Protein AF-A0A2N6UGG8-F1 (afdb_monomer)

Sequence (122 aa):
MELIVCLPYYLDTEGFDEELEAIISEASDEVAIMNYYRGKEIDHIAKEVSMSKQYDKSIQTVYELQQVGIANLTAQNTFHYEGLVAMIENFEALTNHYGNQEIHLGIHEFNSLLELTALEEG

pLDDT: mean 94.41, std 5.19, range [59.53, 98.25]

Secondary structure (DSSP, 8-state):
---EEEEPTTGGGTT-HHHHHHHHHTS-SEEEEE---TT-HHHHTHHHHHHHHHTT--EEEEEE-SPTTGGG--GGG--TTTHHHHHHHHHHHHHHHTTTS-EEEEEE-HHHHHHHHHHH--

Foldseek 3Di:
DFFEAEDELCCVVVPCLVVLLCCLQPVHLEYEYLQQQAPCSQVSCVSVQVSNVVRVHAYEYEAEQDDPPVVNRDPRRHCVVVAPVSVVVVVVVNCVVSVVHHYHYHYPDDVSNVVRVVVVVD

Organism: NCBI:txid1377

Structure (mmCIF, N/CA/C/O backbone):
data_AF-A0A2N6UGG8-F1
#
_entry.id   AF-A0A2N6UGG8-F1
#
loop_
_atom_site.group_PDB
_atom_site.id
_atom_site.type_symbol
_atom_site.label_atom_id
_atom_site.label_alt_id
_atom_site.label_comp_id
_atom_site.label_asym_id
_atom_site.label_entity_id
_atom_site.label_seq_id
_atom_site.pdbx_PDB_ins_code
_atom_site.Cartn_x
_atom_site.Cartn_y
_atom_site.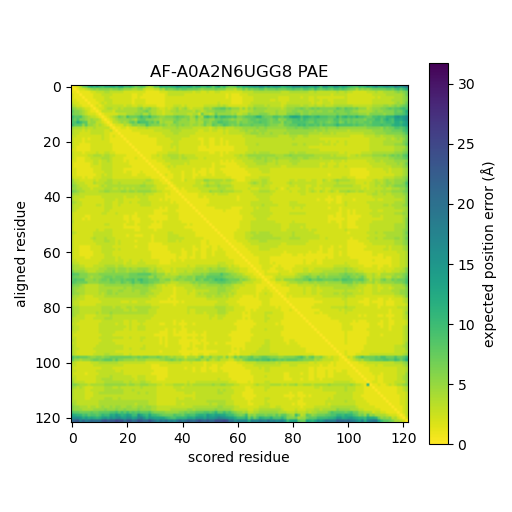Cartn_z
_atom_site.occupancy
_atom_site.B_iso_or_equiv
_atom_site.auth_seq_id
_atom_site.auth_comp_id
_atom_site.auth_asym_id
_atom_site.auth_atom_id
_atom_site.pdbx_PDB_model_num
ATOM 1 N N . MET A 1 1 ? -22.945 -5.421 2.086 1.00 81.31 1 MET A N 1
ATOM 2 C CA . MET A 1 1 ? -22.086 -5.009 0.962 1.00 81.31 1 MET A CA 1
ATOM 3 C C . MET A 1 1 ? -20.823 -4.529 1.616 1.00 81.31 1 MET A C 1
ATOM 5 O O . MET A 1 1 ? -20.959 -3.761 2.554 1.00 81.31 1 MET A O 1
ATOM 9 N N . GLU A 1 2 ? -19.686 -5.050 1.189 1.00 92.56 2 GLU A N 1
ATOM 10 C CA . GLU A 1 2 ? -18.375 -4.654 1.697 1.00 92.56 2 GLU A CA 1
ATOM 11 C C . GLU A 1 2 ? -17.886 -3.431 0.912 1.00 92.56 2 GLU A C 1
ATOM 13 O O . GLU A 1 2 ? -18.078 -3.373 -0.309 1.00 92.56 2 GLU A O 1
ATOM 18 N N . LEU A 1 3 ? -17.333 -2.440 1.607 1.00 96.38 3 LEU A N 1
ATOM 19 C CA . LEU A 1 3 ? -16.840 -1.191 1.042 1.00 96.38 3 LEU A CA 1
ATOM 20 C C . LEU A 1 3 ? -15.355 -1.009 1.362 1.00 96.38 3 LEU A C 1
ATOM 22 O O . LEU A 1 3 ? -14.983 -0.775 2.510 1.00 96.38 3 LEU A O 1
ATOM 26 N N . ILE A 1 4 ? -14.534 -1.034 0.313 1.00 97.38 4 ILE A N 1
ATOM 27 C CA . ILE A 1 4 ? -13.099 -0.758 0.393 1.00 97.38 4 ILE A CA 1
ATOM 28 C C . ILE A 1 4 ? -12.845 0.654 -0.126 1.00 97.38 4 ILE A C 1
ATOM 30 O O . ILE A 1 4 ? -13.160 0.959 -1.281 1.00 97.38 4 ILE A O 1
ATOM 34 N N . VAL A 1 5 ? -12.282 1.522 0.714 1.00 97.12 5 VAL A N 1
ATOM 35 C CA . VAL A 1 5 ? -11.952 2.899 0.320 1.00 97.12 5 VAL A CA 1
ATOM 36 C C . VAL A 1 5 ? -10.488 2.977 -0.094 1.00 97.12 5 VAL A C 1
ATOM 38 O O . VAL A 1 5 ? -9.596 2.649 0.683 1.00 97.12 5 VAL A O 1
ATOM 41 N N . CYS A 1 6 ? -10.237 3.421 -1.326 1.00 96.62 6 CYS A N 1
ATOM 42 C CA . CYS A 1 6 ? -8.882 3.631 -1.829 1.00 96.62 6 CYS A CA 1
ATOM 43 C C . CYS A 1 6 ? -8.348 4.993 -1.369 1.00 96.62 6 CYS A C 1
ATOM 45 O O . CYS A 1 6 ? -8.950 6.029 -1.665 1.00 96.62 6 CYS A O 1
ATOM 47 N N . LEU A 1 7 ? -7.229 4.980 -0.650 1.00 95.12 7 LEU A N 1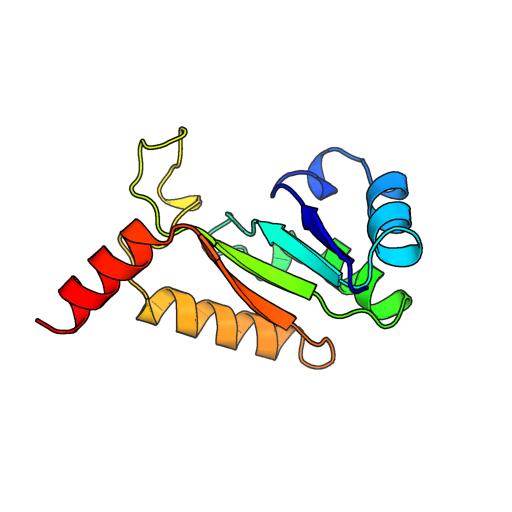
ATOM 48 C CA . LEU A 1 7 ? -6.568 6.152 -0.100 1.00 95.12 7 LEU A CA 1
ATOM 49 C C . LEU A 1 7 ? -5.351 6.510 -0.957 1.00 95.12 7 LEU A C 1
ATOM 51 O O . LEU A 1 7 ? -4.498 5.649 -1.208 1.00 95.12 7 LEU A O 1
ATOM 55 N N . PRO A 1 8 ? -5.237 7.772 -1.405 1.00 92.00 8 PRO A N 1
ATOM 56 C CA . PRO A 1 8 ? -4.046 8.215 -2.098 1.00 92.00 8 PRO A CA 1
ATOM 57 C C . PRO A 1 8 ? -2.868 8.257 -1.126 1.00 92.00 8 PRO A C 1
ATOM 59 O O . PRO A 1 8 ? -3.025 8.596 0.045 1.00 92.00 8 PRO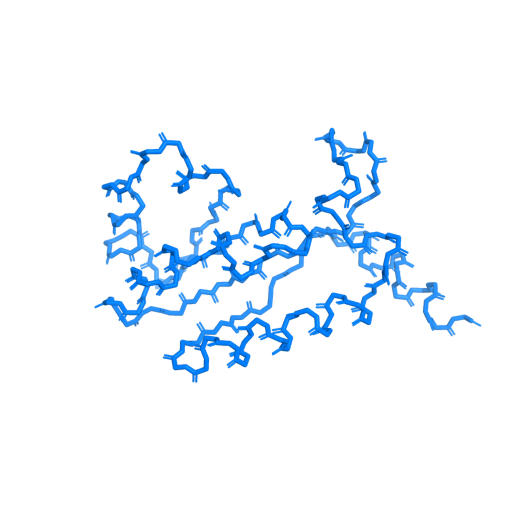 A O 1
ATOM 62 N N . TYR A 1 9 ? -1.677 7.993 -1.656 1.00 85.19 9 TYR A N 1
ATOM 63 C CA . TYR A 1 9 ? -0.444 7.835 -0.887 1.00 85.19 9 TYR A CA 1
ATOM 64 C C . TYR A 1 9 ? -0.055 9.012 0.002 1.00 85.19 9 TYR A C 1
ATOM 66 O O . TYR A 1 9 ? 0.854 8.866 0.788 1.00 85.19 9 TYR A O 1
ATOM 74 N N . TYR A 1 10 ? -0.629 10.199 -0.177 1.00 84.44 10 TYR A N 1
ATOM 75 C CA . TYR A 1 10 ? -0.227 11.414 0.537 1.00 84.44 10 TYR A CA 1
ATOM 76 C C . TYR A 1 10 ? -1.219 11.814 1.637 1.00 84.44 10 TYR A C 1
ATOM 78 O O . TYR A 1 10 ? -0.988 12.812 2.321 1.00 84.44 10 TYR A O 1
ATOM 86 N N . LEU A 1 11 ? -2.348 11.108 1.778 1.00 84.38 11 LEU A N 1
ATOM 87 C CA . LEU A 1 11 ? -3.474 11.561 2.601 1.00 84.38 11 LEU A CA 1
ATOM 88 C C . LEU A 1 11 ? -3.082 11.787 4.071 1.00 84.38 11 LEU A C 1
ATOM 90 O O . LEU A 1 11 ? -3.455 12.799 4.661 1.00 84.38 11 LEU A O 1
ATOM 94 N N . ASP A 1 12 ? -2.286 10.885 4.634 1.00 78.12 12 ASP A N 1
ATOM 95 C CA . ASP A 1 12 ? -1.801 10.916 6.016 1.00 78.12 12 ASP A CA 1
ATOM 96 C C . ASP A 1 12 ? -0.704 11.967 6.276 1.00 78.12 12 ASP A C 1
ATOM 98 O O . ASP A 1 12 ? -0.453 12.337 7.432 1.00 78.12 12 ASP A O 1
ATOM 102 N N . THR A 1 13 ? -0.073 12.471 5.208 1.00 80.50 13 THR A N 1
ATOM 103 C CA . THR A 1 13 ? 0.984 13.496 5.259 1.00 80.50 13 THR A CA 1
ATOM 104 C C . THR A 1 13 ? 0.464 14.932 5.162 1.00 80.50 13 THR A C 1
ATOM 106 O O . THR A 1 13 ? 1.165 15.864 5.558 1.00 80.50 13 THR A O 1
ATOM 109 N N . GLU A 1 14 ? -0.772 15.126 4.695 1.00 84.81 14 GLU A N 1
ATOM 110 C CA . GLU A 1 14 ? -1.376 16.448 4.453 1.00 84.81 14 GLU A CA 1
ATOM 111 C C . GLU A 1 14 ? -2.209 16.972 5.644 1.00 84.81 14 GLU A C 1
ATOM 113 O O . GLU A 1 14 ? -2.831 18.031 5.565 1.00 84.81 14 GLU A O 1
ATOM 118 N N . GLY A 1 15 ? -2.196 16.264 6.779 1.00 84.88 15 GLY A N 1
ATOM 119 C CA . GLY A 1 15 ? -2.868 16.690 8.012 1.00 84.88 15 GLY A CA 1
ATOM 120 C C . GLY A 1 15 ? -4.364 16.371 8.076 1.00 84.88 15 GLY A C 1
ATOM 121 O O . GLY A 1 15 ? -5.070 16.990 8.869 1.00 84.88 15 GLY A O 1
ATOM 122 N N . PHE A 1 16 ? -4.836 15.408 7.281 1.00 89.94 16 PHE A N 1
ATOM 123 C CA . PHE A 1 16 ? -6.225 14.929 7.264 1.00 89.94 16 PHE A CA 1
ATOM 124 C C . PHE A 1 16 ? -6.481 13.809 8.284 1.00 89.94 16 PHE A C 1
ATOM 126 O O . PHE A 1 16 ? -7.106 12.796 7.973 1.00 89.94 16 PHE A O 1
ATOM 133 N N . ASP A 1 17 ? -5.937 13.942 9.495 1.00 91.50 17 ASP A N 1
ATOM 134 C CA . ASP A 1 17 ? -5.950 12.862 10.490 1.00 91.50 17 ASP A CA 1
ATOM 135 C C . ASP A 1 17 ? -7.378 12.523 10.950 1.00 91.50 17 ASP A C 1
ATOM 137 O O . ASP A 1 17 ? -7.709 11.347 11.098 1.00 91.50 17 ASP A O 1
ATOM 141 N N . GLU A 1 18 ? -8.234 13.535 11.126 1.00 93.38 18 GLU A N 1
ATOM 142 C CA . GLU A 1 18 ? -9.638 13.349 11.519 1.00 93.38 18 GLU A CA 1
ATOM 143 C C . GLU A 1 18 ? -10.449 12.690 10.393 1.00 93.38 18 GLU A C 1
ATOM 145 O O . GLU A 1 18 ? -11.250 11.788 10.638 1.00 93.38 18 GLU A O 1
ATOM 150 N N . GLU A 1 19 ? -10.229 13.102 9.143 1.00 94.31 19 GLU A N 1
ATOM 151 C CA . GLU A 1 19 ? -10.894 12.511 7.986 1.00 94.31 19 GLU A CA 1
ATOM 152 C C . GLU A 1 19 ? -10.431 11.076 7.740 1.00 94.31 19 GLU A C 1
ATOM 154 O O . GLU A 1 19 ? -11.256 10.217 7.430 1.00 94.31 19 GLU A O 1
ATOM 159 N N . LEU A 1 20 ? -9.137 10.799 7.904 1.00 95.12 20 LEU A N 1
ATOM 160 C CA . LEU A 1 20 ? -8.588 9.452 7.800 1.00 95.12 20 LEU A CA 1
ATOM 161 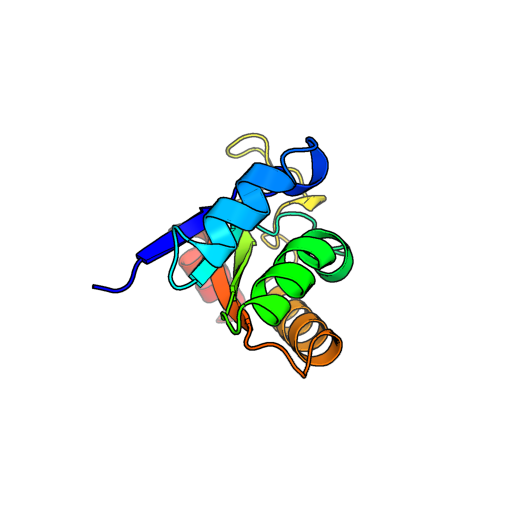C C . LEU A 1 20 ? -9.203 8.534 8.861 1.00 95.12 20 LEU A C 1
ATOM 163 O O . LEU A 1 20 ? -9.660 7.438 8.533 1.00 95.12 20 LEU A O 1
ATOM 167 N N . GLU A 1 21 ? -9.281 8.996 10.111 1.00 95.81 21 GLU A N 1
ATOM 168 C CA . GLU A 1 21 ? -9.917 8.245 11.192 1.00 95.81 21 GLU A CA 1
ATOM 169 C C . GLU A 1 21 ? -11.408 8.018 10.917 1.00 95.81 21 GLU A C 1
ATOM 171 O O . GLU A 1 21 ? -11.891 6.902 11.104 1.00 95.81 21 GLU A O 1
ATOM 176 N N . ALA A 1 22 ? -12.142 9.013 10.409 1.00 96.50 22 ALA A N 1
ATOM 177 C CA . ALA A 1 22 ? -13.552 8.859 10.041 1.00 96.50 22 ALA A CA 1
ATOM 178 C C . ALA A 1 22 ? -13.749 7.870 8.878 1.00 96.50 22 ALA A C 1
ATOM 180 O O . ALA A 1 22 ? -14.661 7.038 8.911 1.00 96.50 22 ALA A O 1
ATOM 181 N N . ILE A 1 23 ? -12.877 7.907 7.863 1.00 96.56 23 ILE A N 1
ATOM 182 C CA . ILE A 1 23 ? -12.908 6.952 6.750 1.00 96.56 23 ILE A CA 1
ATOM 183 C C . ILE A 1 23 ? -12.684 5.535 7.269 1.00 96.56 23 ILE A C 1
ATOM 185 O O . ILE A 1 23 ? -13.473 4.636 6.965 1.00 96.56 23 ILE A O 1
ATOM 189 N N . ILE A 1 24 ? -11.630 5.346 8.064 1.00 96.75 24 ILE A N 1
ATOM 190 C CA . ILE A 1 24 ? -11.270 4.043 8.609 1.00 96.75 24 ILE A CA 1
ATOM 191 C C . ILE A 1 24 ? -12.355 3.565 9.560 1.00 96.75 24 ILE A C 1
ATOM 193 O O . ILE A 1 24 ? -12.792 2.443 9.413 1.00 96.75 24 ILE A O 1
ATOM 197 N N . SER A 1 25 ? -12.839 4.362 10.506 1.00 97.00 25 SER A N 1
ATOM 198 C CA . SER A 1 25 ? -13.745 3.885 11.561 1.00 97.00 25 SER A CA 1
ATOM 199 C C . SER A 1 25 ? -15.206 3.755 11.119 1.00 97.00 25 SER A C 1
ATOM 201 O O . SER A 1 25 ? -15.845 2.749 11.437 1.00 97.00 25 SER A O 1
ATOM 203 N N . GLU A 1 26 ? -15.726 4.705 10.339 1.00 96.31 26 GLU A N 1
ATOM 204 C CA . GLU A 1 26 ? -17.165 4.832 10.067 1.00 96.31 26 GLU A CA 1
ATOM 205 C C . GLU A 1 26 ? -17.551 4.558 8.607 1.00 96.31 26 GLU A C 1
ATOM 207 O O . GLU A 1 26 ? -18.655 4.071 8.356 1.00 96.31 26 GLU A O 1
ATOM 212 N N . ALA A 1 27 ? -16.676 4.864 7.643 1.00 96.38 27 ALA A N 1
ATOM 213 C CA . ALA A 1 27 ? -17.046 4.914 6.222 1.00 96.38 27 ALA A CA 1
ATOM 214 C C . ALA A 1 27 ? -16.470 3.786 5.347 1.00 96.38 27 ALA A C 1
ATOM 216 O O . ALA A 1 27 ? -16.635 3.828 4.127 1.00 96.38 27 ALA A O 1
ATOM 217 N N . SER A 1 28 ? -15.803 2.792 5.933 1.00 97.31 28 SER A N 1
ATOM 218 C CA . SER A 1 28 ? -15.214 1.658 5.210 1.00 97.31 28 SER A CA 1
ATOM 219 C C . SER A 1 28 ? -15.277 0.367 6.023 1.00 97.31 28 SER A C 1
ATOM 221 O O . SER A 1 28 ? -15.355 0.408 7.249 1.00 97.31 28 SER A O 1
ATOM 223 N N . ASP A 1 29 ? -15.250 -0.780 5.353 1.00 97.31 29 ASP A N 1
ATOM 224 C CA . ASP A 1 29 ? -14.968 -2.075 5.984 1.00 97.31 29 ASP A CA 1
ATOM 225 C C . ASP A 1 29 ? -13.453 -2.354 5.977 1.00 97.31 29 ASP A C 1
ATOM 227 O O . ASP A 1 29 ? -12.927 -2.965 6.903 1.00 97.31 29 ASP A O 1
ATOM 231 N N . GLU A 1 30 ? -12.749 -1.824 4.973 1.00 97.31 30 GLU A N 1
ATOM 232 C CA . GLU A 1 30 ? -11.299 -1.895 4.788 1.00 97.31 30 GLU A CA 1
ATOM 233 C C . GLU A 1 30 ? -10.808 -0.663 4.000 1.00 97.31 30 GLU A C 1
ATOM 235 O O . GLU A 1 30 ? -11.553 -0.058 3.219 1.00 97.31 30 GLU A O 1
ATOM 240 N N . VAL A 1 31 ? -9.535 -0.297 4.159 1.00 97.50 31 VAL A N 1
ATOM 241 C CA . VAL A 1 31 ? -8.883 0.726 3.327 1.00 97.50 31 VAL A CA 1
ATOM 242 C C . VAL A 1 31 ? -7.784 0.124 2.458 1.00 97.50 31 VAL A C 1
ATOM 244 O O . VAL A 1 31 ? -7.015 -0.717 2.913 1.00 97.50 31 VAL A O 1
ATOM 247 N N . ALA A 1 32 ? -7.688 0.575 1.208 1.00 97.88 32 ALA A N 1
ATOM 248 C CA . ALA A 1 32 ? -6.613 0.223 0.286 1.00 97.88 32 ALA A CA 1
ATOM 249 C C . ALA A 1 32 ? -5.697 1.433 0.080 1.00 97.88 32 ALA A C 1
ATOM 251 O O . ALA A 1 32 ? -6.121 2.447 -0.463 1.00 97.88 32 ALA A O 1
ATOM 252 N N . ILE A 1 33 ? -4.448 1.343 0.519 1.00 97.19 33 ILE A N 1
ATOM 253 C CA . ILE A 1 33 ? -3.505 2.462 0.551 1.00 97.19 33 ILE A CA 1
ATOM 254 C C . ILE A 1 33 ? -2.577 2.346 -0.650 1.00 97.19 33 ILE A C 1
ATOM 256 O O . ILE A 1 33 ? -1.879 1.345 -0.795 1.00 97.19 33 ILE A O 1
ATOM 260 N N . MET A 1 34 ? -2.541 3.365 -1.505 1.00 95.81 34 MET A N 1
ATOM 261 C CA . MET A 1 34 ? -1.587 3.446 -2.615 1.00 95.81 34 MET A CA 1
ATOM 262 C C . MET A 1 34 ? -0.172 3.655 -2.051 1.00 95.81 34 MET A C 1
ATOM 264 O O . MET A 1 34 ? 0.268 4.777 -1.906 1.00 95.81 34 MET A O 1
ATOM 268 N N . ASN A 1 35 ? 0.560 2.616 -1.660 1.00 93.75 35 ASN A N 1
ATOM 269 C CA . ASN A 1 35 ? 1.811 2.751 -0.905 1.00 93.75 35 ASN A CA 1
ATOM 270 C C . ASN A 1 35 ? 3.025 3.004 -1.819 1.00 93.75 35 ASN A C 1
ATOM 272 O O . ASN A 1 35 ? 3.882 2.147 -2.026 1.00 93.75 35 ASN A O 1
ATOM 276 N N . TYR A 1 36 ? 3.073 4.187 -2.432 1.00 92.56 36 TYR A N 1
ATOM 277 C CA . TYR A 1 36 ? 4.007 4.506 -3.521 1.00 92.56 36 TYR A CA 1
ATOM 278 C C . TYR A 1 36 ? 5.312 5.140 -3.023 1.00 92.56 36 TYR A C 1
ATOM 280 O O . TYR A 1 36 ? 5.852 6.049 -3.657 1.00 92.56 36 TYR A O 1
ATOM 288 N N . TYR A 1 37 ? 5.829 4.674 -1.885 1.00 91.56 37 TYR A N 1
ATOM 289 C CA . TYR A 1 37 ? 7.124 5.093 -1.345 1.00 91.56 37 TYR A CA 1
ATOM 290 C C . TYR A 1 37 ? 8.061 3.905 -1.222 1.00 91.56 37 TYR A C 1
ATOM 292 O O . TYR A 1 37 ? 8.315 3.384 -0.136 1.00 91.56 37 TYR A O 1
ATOM 300 N N . ARG A 1 38 ? 8.619 3.509 -2.363 1.00 93.75 38 ARG A N 1
ATOM 301 C CA . ARG A 1 38 ? 9.523 2.376 -2.463 1.00 93.75 38 ARG A CA 1
ATOM 302 C C . ARG A 1 38 ? 10.724 2.522 -1.527 1.00 93.75 38 ARG A C 1
ATOM 304 O O . ARG A 1 38 ? 11.504 3.472 -1.644 1.00 93.75 38 ARG A O 1
ATOM 311 N N . GLY A 1 39 ? 10.899 1.557 -0.630 1.00 92.38 39 GLY A N 1
ATOM 312 C CA . GLY A 1 39 ? 11.924 1.542 0.418 1.00 92.38 39 GLY A CA 1
ATOM 313 C C . GLY A 1 39 ? 11.546 2.274 1.713 1.00 92.38 39 GLY A C 1
ATOM 314 O O . GLY A 1 39 ? 12.388 2.382 2.606 1.00 92.38 39 GLY A O 1
ATOM 315 N N . LYS A 1 40 ? 10.323 2.801 1.820 1.00 94.19 40 LYS A N 1
ATOM 316 C CA . LYS A 1 40 ? 9.758 3.439 3.023 1.00 94.19 40 LYS A CA 1
ATOM 317 C C . LYS A 1 40 ? 8.312 3.006 3.286 1.00 94.19 40 LYS A C 1
ATOM 319 O O . LYS A 1 40 ? 7.602 3.671 4.032 1.00 94.19 40 LYS A O 1
ATOM 324 N N . GLU A 1 41 ? 7.887 1.898 2.691 1.00 95.25 41 GLU A N 1
ATOM 325 C CA . GLU A 1 41 ? 6.501 1.428 2.683 1.00 95.25 41 GLU A CA 1
ATOM 326 C C . GLU A 1 41 ? 5.958 1.200 4.090 1.00 95.25 41 GLU A C 1
ATOM 328 O O . GLU A 1 41 ? 4.795 1.486 4.344 1.00 95.25 41 GLU A O 1
ATOM 333 N N . ILE A 1 42 ? 6.806 0.709 5.001 1.00 95.88 42 ILE A N 1
ATOM 334 C CA . ILE A 1 42 ? 6.470 0.518 6.414 1.00 95.88 42 ILE A CA 1
ATOM 335 C C . ILE A 1 42 ? 6.172 1.878 7.051 1.00 95.88 42 ILE A C 1
ATOM 337 O O . ILE A 1 42 ? 5.052 2.131 7.475 1.00 95.88 42 ILE A O 1
ATOM 341 N N . ASP A 1 43 ? 7.142 2.793 7.060 1.00 94.19 43 ASP A N 1
ATOM 342 C CA . ASP A 1 43 ? 6.972 4.094 7.716 1.00 94.19 43 ASP A CA 1
ATOM 343 C C . ASP A 1 43 ? 5.773 4.876 7.159 1.00 94.19 43 ASP A C 1
ATOM 345 O O . ASP A 1 43 ? 5.104 5.581 7.912 1.00 94.19 43 ASP A O 1
ATOM 349 N N . HIS A 1 44 ? 5.489 4.725 5.862 1.00 93.25 44 HIS A N 1
ATOM 350 C CA . HIS A 1 44 ? 4.447 5.480 5.178 1.00 93.25 44 HIS A CA 1
ATOM 351 C C . HIS A 1 44 ? 3.012 5.030 5.493 1.00 93.25 44 HIS A C 1
ATOM 353 O O . HIS A 1 44 ? 2.093 5.807 5.293 1.00 93.25 44 HIS A O 1
ATOM 359 N N . ILE A 1 45 ? 2.788 3.806 5.979 1.00 95.25 45 ILE A N 1
ATOM 360 C CA . ILE A 1 45 ? 1.426 3.340 6.319 1.00 95.25 45 ILE A CA 1
ATOM 361 C C . ILE A 1 45 ? 1.203 3.204 7.823 1.00 95.25 45 ILE A C 1
ATOM 363 O O . ILE A 1 45 ? 0.208 2.637 8.280 1.00 95.25 45 ILE A O 1
ATOM 367 N N . ALA A 1 46 ? 2.161 3.667 8.628 1.00 95.06 46 ALA A N 1
ATOM 368 C CA . ALA A 1 46 ? 2.149 3.451 10.067 1.00 95.06 46 ALA A CA 1
ATOM 369 C C . ALA A 1 46 ? 0.898 4.043 10.735 1.00 95.06 46 ALA A C 1
ATOM 371 O O . ALA A 1 46 ? 0.397 3.474 11.711 1.00 95.06 46 ALA A O 1
ATOM 372 N N . LYS A 1 47 ? 0.379 5.162 10.211 1.00 94.69 47 LYS A N 1
ATOM 373 C CA . LYS A 1 47 ? -0.817 5.816 10.746 1.00 94.69 47 LYS A CA 1
ATOM 374 C C . LYS A 1 47 ? -2.072 5.007 10.428 1.00 94.69 47 LYS A C 1
ATOM 376 O O . LYS A 1 47 ? -2.824 4.683 11.345 1.00 94.69 47 LYS A O 1
ATOM 381 N N . GLU A 1 48 ? -2.248 4.606 9.176 1.00 96.00 48 GLU A N 1
ATOM 382 C CA . GLU A 1 48 ? -3.366 3.788 8.713 1.00 96.00 48 GLU A CA 1
ATOM 383 C C . GLU A 1 48 ? -3.390 2.431 9.405 1.00 96.00 48 GLU A C 1
ATOM 385 O O . GLU A 1 48 ? -4.453 1.995 9.842 1.00 96.00 48 GLU A O 1
ATOM 390 N N . VAL A 1 49 ? -2.231 1.786 9.578 1.00 96.69 49 VAL A N 1
ATOM 391 C CA . VAL A 1 49 ? -2.117 0.542 10.351 1.00 96.69 49 VAL A CA 1
ATOM 392 C C . VAL A 1 49 ? -2.542 0.771 11.800 1.00 96.69 49 VAL A C 1
ATOM 394 O O . VAL A 1 49 ? -3.331 -0.001 12.342 1.00 96.69 49 VAL A O 1
ATOM 397 N N . SER A 1 50 ? -2.038 1.829 12.445 1.00 95.75 50 SER A N 1
ATOM 398 C CA . SER A 1 50 ? -2.370 2.125 13.843 1.00 95.75 50 SER A CA 1
ATOM 399 C C . SER A 1 50 ? -3.869 2.371 14.036 1.00 95.75 50 SER A C 1
ATOM 401 O O . SER A 1 50 ? -4.458 1.835 14.975 1.00 95.75 50 SER A O 1
ATOM 403 N N . MET A 1 51 ? -4.485 3.160 13.154 1.00 96.00 51 MET A N 1
ATOM 404 C CA . MET A 1 51 ? -5.916 3.466 13.197 1.00 96.00 51 MET A CA 1
ATOM 405 C C . MET A 1 51 ? -6.761 2.234 12.863 1.00 96.00 51 MET A C 1
ATOM 407 O O . MET A 1 51 ? -7.673 1.897 13.610 1.00 96.00 51 MET A O 1
ATOM 411 N N . SER A 1 52 ? -6.435 1.499 11.799 1.00 96.94 52 SER A N 1
ATOM 412 C CA . SER A 1 52 ? -7.201 0.306 11.403 1.00 96.94 52 SER A CA 1
ATOM 413 C C . SER A 1 52 ? -7.179 -0.754 12.498 1.00 96.94 52 SER A C 1
ATOM 415 O O . SER A 1 52 ? -8.218 -1.316 12.837 1.00 96.94 52 SER A O 1
ATOM 417 N N . LYS A 1 53 ? -6.036 -0.920 13.173 1.00 96.69 53 LYS A N 1
ATOM 418 C CA . LYS A 1 53 ? -5.922 -1.783 14.348 1.00 96.69 53 LYS A CA 1
ATOM 419 C C . LYS A 1 53 ? -6.807 -1.342 15.514 1.00 96.69 53 LYS A C 1
ATOM 421 O O . LYS A 1 53 ? -7.384 -2.187 16.193 1.00 96.69 53 LYS A O 1
ATOM 426 N N . GLN A 1 54 ? -6.903 -0.038 15.781 1.00 97.06 54 GLN A N 1
ATOM 427 C CA . GLN A 1 54 ? -7.769 0.502 16.838 1.00 97.06 54 GLN A CA 1
ATOM 428 C C . GLN A 1 54 ? -9.247 0.154 16.602 1.00 97.06 54 GLN A C 1
ATOM 430 O O . GLN A 1 54 ? -9.983 -0.037 17.571 1.00 97.06 54 GLN A O 1
ATOM 435 N N . TYR A 1 55 ? -9.658 0.041 15.338 1.00 97.12 55 TYR A N 1
ATOM 436 C CA . TYR A 1 55 ? -11.033 -0.253 14.931 1.00 97.12 55 TYR A CA 1
ATOM 437 C C . TYR A 1 55 ? -11.262 -1.696 14.460 1.00 97.12 55 TYR A C 1
ATOM 439 O O . TYR A 1 55 ? -12.356 -1.989 13.985 1.00 97.12 55 TYR A O 1
ATOM 447 N N . ASP A 1 56 ? -10.273 -2.582 14.628 1.00 96.50 56 ASP A N 1
ATOM 448 C CA . ASP A 1 56 ? -10.327 -3.995 14.221 1.00 96.50 56 ASP A CA 1
ATOM 449 C C . ASP A 1 56 ? -10.648 -4.183 12.724 1.00 96.50 56 ASP A C 1
ATOM 451 O O . ASP A 1 56 ? -11.507 -4.977 12.345 1.00 96.50 56 ASP A O 1
ATOM 455 N N . LYS A 1 57 ? -9.976 -3.404 11.864 1.00 97.12 57 LYS A N 1
ATOM 456 C CA . LYS A 1 57 ? -10.125 -3.456 10.401 1.00 97.12 57 LYS A CA 1
ATOM 457 C C . LYS A 1 57 ? -8.847 -3.921 9.723 1.00 97.12 57 LYS A C 1
ATOM 459 O O . LYS A 1 57 ? -7.748 -3.542 10.138 1.00 97.12 57 LYS A O 1
ATOM 464 N N . SER A 1 58 ? -8.991 -4.724 8.671 1.00 97.31 58 SER A N 1
ATOM 465 C CA . SER A 1 58 ? -7.889 -5.056 7.768 1.00 97.31 58 SER A CA 1
ATOM 466 C C . SER A 1 58 ? -7.547 -3.861 6.875 1.00 97.31 58 SER A C 1
ATOM 468 O O . SER A 1 58 ? -8.302 -2.887 6.784 1.00 97.31 58 SER A O 1
ATOM 470 N N . ILE A 1 59 ? -6.385 -3.929 6.227 1.00 97.88 59 ILE A N 1
ATOM 471 C CA . ILE A 1 59 ? -5.964 -2.953 5.218 1.00 97.88 59 ILE A CA 1
ATOM 472 C C . ILE A 1 59 ? -5.401 -3.662 3.989 1.00 97.88 59 ILE A C 1
ATOM 474 O O . ILE A 1 59 ? -4.905 -4.783 4.086 1.00 97.88 59 ILE A O 1
ATO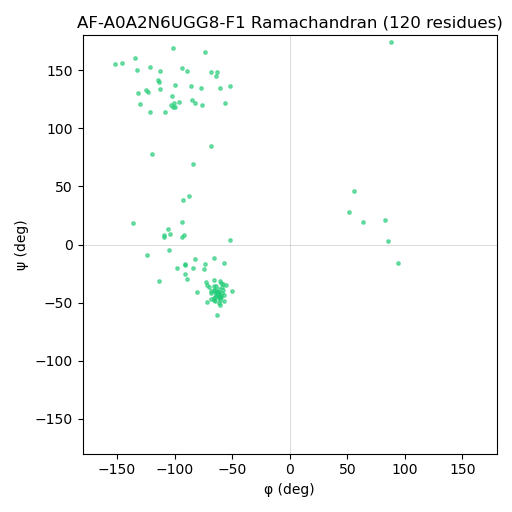M 478 N N . GLN A 1 60 ? -5.353 -2.965 2.857 1.00 98.12 60 GLN A N 1
ATOM 479 C CA . GLN A 1 60 ? -4.566 -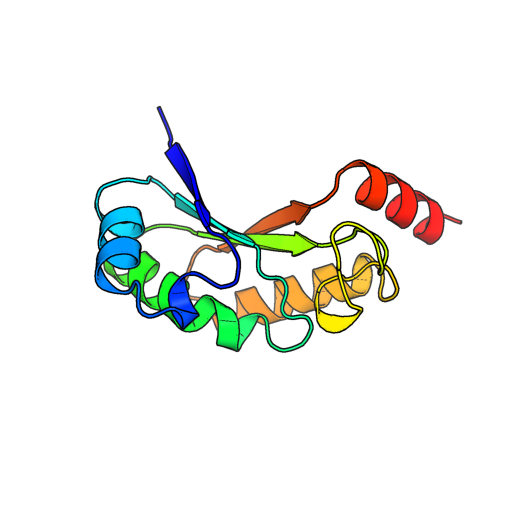3.364 1.693 1.00 98.12 60 GLN A CA 1
ATOM 480 C C . GLN A 1 60 ? -3.424 -2.376 1.470 1.00 98.12 60 GLN A C 1
ATOM 482 O O . GLN A 1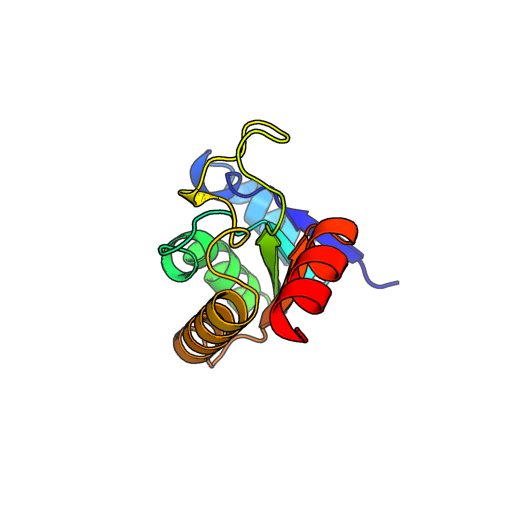 60 ? -3.640 -1.165 1.472 1.00 98.12 60 GLN A O 1
ATOM 487 N N . THR A 1 61 ? -2.215 -2.878 1.228 1.00 97.81 61 THR A N 1
ATOM 488 C CA . THR A 1 61 ? -1.101 -2.064 0.723 1.00 97.81 61 THR A CA 1
ATOM 489 C C . THR A 1 61 ? -0.983 -2.290 -0.779 1.00 97.81 61 THR A C 1
ATOM 491 O O . THR A 1 61 ? -0.782 -3.415 -1.237 1.00 97.81 61 THR A O 1
ATOM 494 N N . VAL A 1 62 ? -1.165 -1.230 -1.560 1.00 98.06 62 VAL A N 1
ATOM 495 C CA . VAL A 1 62 ? -1.191 -1.281 -3.023 1.00 98.06 62 VAL A CA 1
ATOM 496 C C . VAL A 1 62 ? 0.150 -0.809 -3.570 1.00 98.06 62 VAL A C 1
ATOM 498 O O . VAL A 1 62 ? 0.526 0.344 -3.373 1.00 98.06 62 VAL A O 1
ATOM 501 N N . TYR A 1 63 ? 0.848 -1.682 -4.289 1.00 97.75 63 TYR A N 1
ATOM 502 C CA . TYR A 1 63 ? 2.113 -1.364 -4.954 1.00 97.75 63 TYR A CA 1
ATOM 503 C C . TYR A 1 63 ? 1.885 -0.831 -6.367 1.00 97.75 63 TYR A C 1
ATOM 505 O O . TYR A 1 63 ? 0.927 -1.226 -7.021 1.00 97.75 63 TYR A O 1
ATOM 513 N N . GLU A 1 64 ? 2.776 0.038 -6.840 1.00 97.25 64 GLU A N 1
ATOM 514 C CA . GLU A 1 64 ? 2.802 0.536 -8.219 1.00 97.25 64 GLU A CA 1
ATOM 515 C C . GLU A 1 64 ? 3.849 -0.218 -9.052 1.00 97.25 64 GLU A C 1
ATOM 517 O O . GLU A 1 64 ? 4.976 -0.434 -8.604 1.00 97.25 64 GLU A O 1
ATOM 522 N N . LEU A 1 65 ? 3.488 -0.576 -10.280 1.00 97.19 65 LEU A N 1
ATOM 523 C CA . LEU A 1 65 ? 4.277 -1.348 -11.239 1.00 97.19 65 LEU A CA 1
ATOM 524 C C . LEU A 1 65 ? 4.453 -0.608 -12.570 1.00 97.19 65 LEU A C 1
ATOM 526 O O . LEU A 1 65 ? 5.227 -1.052 -13.423 1.00 97.19 65 LEU A O 1
ATOM 530 N N . GLN A 1 66 ? 3.744 0.506 -12.779 1.00 96.62 66 GLN A N 1
ATOM 531 C CA . GLN A 1 66 ? 3.861 1.298 -13.997 1.00 96.62 66 GLN A CA 1
ATOM 532 C C . GLN A 1 66 ? 5.264 1.879 -14.168 1.00 96.62 66 GLN A C 1
ATOM 534 O O . GLN A 1 66 ? 5.956 2.217 -13.206 1.00 96.62 66 GLN A O 1
ATOM 539 N N . GLN A 1 67 ? 5.679 2.030 -15.424 1.00 95.75 67 GLN A N 1
ATOM 540 C CA . GLN A 1 67 ? 6.979 2.588 -15.768 1.00 95.75 67 GLN A CA 1
ATOM 541 C C . GLN A 1 67 ? 7.110 4.058 -15.335 1.00 95.75 67 GLN A C 1
ATOM 543 O O . GLN A 1 67 ? 6.177 4.859 -15.430 1.00 95.75 67 GLN A O 1
ATOM 548 N N . VAL A 1 68 ? 8.325 4.435 -14.929 1.00 95.50 68 VAL A N 1
ATOM 549 C CA . VAL A 1 68 ? 8.709 5.826 -14.645 1.00 95.50 68 VAL A CA 1
ATOM 550 C C . VAL A 1 68 ? 8.359 6.749 -15.817 1.00 95.50 68 VAL A C 1
ATOM 552 O O . VAL A 1 68 ? 8.632 6.439 -16.975 1.00 95.50 68 VAL A O 1
ATOM 555 N N . GLY A 1 69 ? 7.802 7.918 -15.503 1.00 92.44 69 GLY A N 1
ATOM 556 C CA . GLY A 1 69 ? 7.373 8.919 -16.483 1.00 92.44 69 GLY A CA 1
ATOM 557 C C . GLY A 1 69 ? 5.900 8.818 -16.891 1.00 92.44 69 GLY A C 1
ATOM 558 O O . GLY A 1 69 ? 5.353 9.802 -17.390 1.00 92.44 69 GLY A O 1
ATOM 559 N N . ILE A 1 70 ? 5.224 7.697 -16.619 1.00 90.25 70 ILE A N 1
ATOM 560 C CA . ILE A 1 70 ? 3.759 7.611 -16.691 1.00 90.25 70 ILE A CA 1
ATOM 561 C C . ILE A 1 70 ? 3.182 8.283 -15.444 1.00 90.25 70 ILE A C 1
ATOM 563 O O . ILE A 1 70 ? 3.698 8.082 -14.354 1.00 90.25 70 ILE A O 1
ATOM 567 N N . ALA A 1 71 ? 2.153 9.123 -15.596 1.00 86.38 71 ALA A N 1
ATOM 568 C CA . ALA A 1 71 ? 1.490 9.813 -14.479 1.00 86.38 71 ALA A CA 1
ATOM 569 C C . ALA A 1 71 ? 2.442 10.570 -13.515 1.00 86.38 71 ALA A C 1
ATOM 571 O O . ALA A 1 71 ? 2.119 10.772 -12.350 1.00 86.38 71 ALA A O 1
ATOM 572 N N . ASN A 1 72 ? 3.603 11.026 -14.009 1.00 89.12 72 ASN A N 1
ATOM 573 C CA . ASN A 1 72 ? 4.687 11.637 -13.221 1.00 89.12 72 ASN A CA 1
ATOM 574 C C . ASN A 1 72 ? 5.347 10.712 -12.181 1.00 89.12 72 ASN A C 1
ATOM 576 O O . ASN A 1 72 ? 6.020 11.203 -11.274 1.00 89.12 72 ASN A O 1
ATOM 580 N N . LEU A 1 73 ? 5.207 9.392 -12.321 1.00 93.25 73 LEU A N 1
ATOM 581 C CA . LEU A 1 73 ? 5.886 8.425 -11.466 1.00 93.25 73 LEU A CA 1
ATOM 582 C C . LEU A 1 73 ? 7.402 8.574 -11.576 1.00 93.25 73 LEU A C 1
ATOM 584 O O . LEU A 1 73 ? 7.965 8.660 -12.673 1.00 93.25 73 LEU A O 1
ATOM 588 N N . THR A 1 74 ? 8.063 8.558 -10.425 1.00 94.31 74 THR A N 1
ATOM 589 C CA . THR A 1 74 ? 9.517 8.445 -10.314 1.00 94.31 74 THR A CA 1
ATOM 590 C C . THR A 1 74 ? 9.897 7.017 -9.939 1.00 94.31 74 THR A C 1
ATOM 592 O O . THR A 1 74 ? 9.042 6.227 -9.546 1.00 94.31 74 THR A O 1
ATOM 595 N N . ALA A 1 75 ? 11.188 6.678 -10.003 1.00 93.69 75 ALA A N 1
ATOM 596 C CA . ALA A 1 75 ? 11.651 5.369 -9.541 1.00 93.69 75 ALA A CA 1
ATOM 597 C C . ALA A 1 75 ? 11.229 5.101 -8.085 1.00 93.69 75 ALA A C 1
ATOM 599 O O . ALA A 1 75 ? 10.827 4.003 -7.752 1.00 93.69 75 ALA A O 1
ATOM 600 N N . GLN A 1 76 ? 11.193 6.117 -7.221 1.00 93.44 76 GLN A N 1
ATOM 601 C CA . GLN A 1 76 ? 10.779 5.927 -5.826 1.00 93.44 76 GLN A CA 1
ATOM 602 C C . GLN A 1 76 ? 9.312 5.516 -5.664 1.00 93.44 76 GLN A C 1
ATOM 604 O O . GLN A 1 76 ? 8.928 5.140 -4.566 1.00 93.44 76 GLN A O 1
ATOM 609 N N . ASN A 1 77 ? 8.496 5.593 -6.715 1.00 94.81 77 ASN A N 1
ATOM 610 C CA . ASN A 1 77 ? 7.077 5.289 -6.622 1.00 94.81 77 ASN A CA 1
ATOM 611 C C . ASN A 1 77 ? 6.716 3.882 -7.072 1.00 94.81 77 ASN A C 1
ATOM 613 O O . ASN A 1 77 ? 5.663 3.413 -6.678 1.00 94.81 77 ASN A O 1
ATOM 617 N N . THR A 1 78 ? 7.561 3.224 -7.866 1.00 96.69 78 THR A N 1
ATOM 618 C CA . THR A 1 78 ? 7.200 2.015 -8.619 1.00 96.69 78 THR A CA 1
ATOM 619 C C . THR A 1 78 ? 8.244 0.917 -8.474 1.00 96.69 78 THR A C 1
ATOM 621 O O . THR A 1 78 ? 9.434 1.203 -8.340 1.00 96.69 78 THR A O 1
ATOM 624 N N . PHE A 1 79 ? 7.808 -0.337 -8.557 1.00 97.19 79 PHE A N 1
ATOM 625 C CA . PHE A 1 79 ? 8.653 -1.532 -8.626 1.00 97.19 79 PHE A CA 1
ATOM 626 C C . PHE A 1 79 ? 8.976 -1.970 -10.061 1.00 97.19 79 PHE A C 1
ATOM 628 O O . PHE A 1 79 ? 9.571 -3.025 -10.256 1.00 97.19 79 PHE A O 1
ATOM 635 N N . HIS A 1 80 ? 8.629 -1.171 -11.077 1.00 96.69 80 HIS A N 1
ATOM 636 C CA . HIS A 1 80 ? 8.816 -1.540 -12.484 1.00 96.69 80 HIS A CA 1
ATOM 637 C C . HIS A 1 80 ? 10.232 -2.037 -12.835 1.00 96.69 80 HIS A C 1
ATOM 639 O O . HIS A 1 80 ? 10.377 -2.973 -13.613 1.00 96.69 80 HIS A O 1
ATOM 645 N N . TYR A 1 81 ? 11.288 -1.425 -12.286 1.00 95.38 81 TYR A N 1
ATOM 646 C CA . TYR A 1 81 ? 12.670 -1.823 -12.593 1.00 95.38 81 TYR A CA 1
ATOM 647 C C . TYR A 1 81 ? 13.230 -2.884 -11.636 1.00 95.38 81 TYR A C 1
ATOM 649 O O . TYR A 1 81 ? 14.244 -3.509 -11.940 1.00 95.38 81 TYR A O 1
ATOM 657 N N . GLU A 1 82 ? 12.598 -3.066 -10.481 1.00 96.06 82 GLU A N 1
ATOM 658 C CA . GLU A 1 82 ? 13.000 -3.982 -9.416 1.00 96.06 82 GLU A CA 1
ATOM 659 C C . GLU A 1 82 ? 12.360 -5.363 -9.583 1.00 96.06 82 GLU A C 1
ATOM 661 O O . GLU A 1 82 ? 12.940 -6.352 -9.139 1.00 96.06 82 GLU A O 1
ATOM 666 N N . GLY A 1 83 ? 11.207 -5.432 -10.251 1.00 96.19 83 GLY A N 1
ATOM 667 C CA . GLY A 1 83 ? 10.490 -6.670 -10.542 1.00 96.19 83 GLY A CA 1
ATOM 668 C C . GLY A 1 83 ? 9.517 -7.097 -9.443 1.00 96.19 83 GLY A C 1
ATOM 669 O O . GLY A 1 83 ? 9.436 -6.499 -8.363 1.00 96.19 83 GLY A O 1
ATOM 670 N N . LEU A 1 84 ? 8.756 -8.154 -9.733 1.00 96.81 84 LEU A N 1
ATOM 671 C CA . LEU A 1 84 ? 7.721 -8.674 -8.839 1.00 96.81 84 LEU A CA 1
ATOM 672 C C . LEU A 1 84 ? 8.341 -9.367 -7.631 1.00 96.81 84 LEU A C 1
ATOM 674 O O . LEU A 1 84 ? 7.813 -9.243 -6.530 1.00 96.81 84 LEU A O 1
ATOM 678 N N . VAL A 1 85 ? 9.488 -10.032 -7.801 1.00 96.25 85 VAL A N 1
ATOM 679 C CA . VAL A 1 85 ? 10.207 -10.668 -6.683 1.00 96.25 85 VAL A CA 1
ATOM 680 C C . VAL A 1 85 ? 10.535 -9.646 -5.593 1.00 96.25 85 VAL A C 1
ATOM 682 O O . VAL A 1 85 ? 10.206 -9.866 -4.430 1.00 96.25 85 VAL A O 1
ATOM 685 N N . ALA A 1 86 ? 11.097 -8.493 -5.963 1.00 96.94 86 ALA A N 1
ATOM 686 C CA . ALA A 1 86 ? 11.423 -7.438 -5.006 1.00 96.94 86 ALA A CA 1
ATOM 687 C C . ALA A 1 86 ? 10.171 -6.845 -4.333 1.00 96.94 86 ALA A C 1
ATOM 689 O O . ALA A 1 86 ? 10.205 -6.510 -3.148 1.00 96.94 86 ALA A O 1
ATOM 690 N N . MET A 1 87 ? 9.058 -6.729 -5.068 1.00 97.56 87 MET A N 1
ATOM 691 C CA . MET A 1 87 ? 7.774 -6.300 -4.504 1.00 97.56 87 MET A CA 1
ATOM 692 C C . MET A 1 87 ? 7.258 -7.313 -3.473 1.00 97.56 87 MET A C 1
ATOM 694 O O . MET A 1 87 ? 6.806 -6.919 -2.399 1.00 97.56 87 MET A O 1
ATOM 698 N N . ILE A 1 88 ? 7.352 -8.615 -3.769 1.00 97.50 88 ILE A N 1
ATOM 699 C CA . ILE A 1 88 ? 6.890 -9.689 -2.878 1.00 97.50 88 ILE A CA 1
ATOM 700 C C . ILE A 1 88 ? 7.738 -9.707 -1.607 1.00 97.50 88 ILE A C 1
ATOM 702 O O . ILE A 1 88 ? 7.183 -9.722 -0.511 1.00 97.50 88 ILE A O 1
ATOM 706 N N . GLU A 1 89 ? 9.063 -9.620 -1.734 1.00 97.88 89 GLU A N 1
ATOM 707 C CA . GLU A 1 89 ? 9.977 -9.531 -0.589 1.00 97.88 89 GLU A CA 1
ATOM 708 C C . GLU A 1 89 ? 9.667 -8.312 0.296 1.00 97.88 89 GLU A C 1
ATOM 710 O O . GLU A 1 89 ? 9.697 -8.405 1.527 1.00 97.88 89 GLU A O 1
ATOM 715 N N . ASN A 1 90 ? 9.322 -7.168 -0.309 1.00 97.94 90 ASN A N 1
ATOM 716 C CA . ASN A 1 90 ? 8.900 -5.985 0.438 1.00 97.94 90 ASN A CA 1
ATOM 717 C C . ASN A 1 90 ? 7.577 -6.220 1.185 1.00 97.94 90 ASN A C 1
ATOM 719 O O . ASN A 1 90 ? 7.484 -5.900 2.370 1.00 97.94 90 ASN A O 1
ATOM 723 N N . PHE A 1 91 ? 6.583 -6.824 0.528 1.00 98.12 91 PHE A N 1
ATOM 724 C CA . PHE A 1 91 ? 5.298 -7.149 1.147 1.00 98.12 91 PHE A CA 1
ATOM 725 C C . PHE A 1 91 ? 5.451 -8.137 2.315 1.00 98.12 91 PHE A C 1
ATOM 727 O O . PHE A 1 91 ? 4.869 -7.942 3.385 1.00 98.12 91 PHE A O 1
ATOM 734 N N . GLU A 1 92 ? 6.286 -9.164 2.165 1.00 98.12 92 GLU A N 1
ATOM 735 C CA . GLU A 1 92 ? 6.623 -10.090 3.249 1.00 98.12 92 GLU A CA 1
ATOM 736 C C . GLU A 1 92 ? 7.312 -9.367 4.416 1.00 98.12 92 GLU A C 1
ATOM 738 O O . GLU A 1 92 ? 6.978 -9.593 5.579 1.00 98.12 92 GLU A O 1
ATOM 743 N N . ALA A 1 93 ? 8.255 -8.461 4.146 1.00 98.12 93 ALA A N 1
ATOM 744 C CA . ALA A 1 93 ? 8.903 -7.677 5.197 1.00 98.12 93 ALA A CA 1
ATOM 745 C C . ALA A 1 93 ? 7.907 -6.766 5.940 1.00 98.12 93 ALA A C 1
ATOM 747 O O . ALA A 1 93 ? 7.945 -6.679 7.170 1.00 98.12 93 ALA A O 1
ATOM 748 N N . LEU A 1 94 ? 6.996 -6.124 5.206 1.00 97.94 94 LEU A N 1
ATOM 749 C CA . LEU A 1 94 ? 5.969 -5.232 5.739 1.00 97.94 94 LEU A CA 1
ATOM 750 C C . LEU A 1 94 ? 4.957 -5.984 6.613 1.00 97.94 94 LEU A C 1
ATOM 752 O O . LEU A 1 94 ? 4.685 -5.572 7.742 1.00 97.94 94 LEU A O 1
ATOM 756 N N . THR A 1 95 ? 4.442 -7.117 6.136 1.00 97.81 95 THR A N 1
ATOM 757 C CA . THR A 1 95 ? 3.514 -7.966 6.903 1.00 97.81 95 THR A CA 1
ATOM 758 C C . THR A 1 95 ? 4.171 -8.537 8.160 1.00 97.81 95 THR A C 1
ATOM 760 O O . THR A 1 95 ? 3.568 -8.513 9.233 1.00 97.81 95 THR A O 1
ATOM 763 N N . ASN A 1 96 ? 5.436 -8.962 8.078 1.00 98.00 96 ASN A N 1
ATOM 764 C CA . ASN A 1 96 ? 6.207 -9.400 9.244 1.00 98.00 96 ASN A CA 1
ATOM 765 C C . ASN A 1 96 ? 6.410 -8.272 10.268 1.00 98.00 96 ASN A C 1
ATOM 767 O O . ASN A 1 96 ? 6.306 -8.510 11.473 1.00 98.00 96 ASN A O 1
ATOM 771 N N . HIS A 1 97 ? 6.682 -7.045 9.811 1.00 98.19 97 HIS A N 1
ATOM 772 C CA . HIS A 1 97 ? 6.832 -5.882 10.687 1.00 98.19 97 HIS A CA 1
ATOM 773 C C . HIS A 1 97 ? 5.545 -5.597 11.473 1.00 98.19 97 HIS A C 1
ATOM 775 O O . HIS A 1 97 ? 5.583 -5.378 12.685 1.00 98.19 97 HIS A O 1
ATOM 781 N N . TYR A 1 98 ? 4.398 -5.655 10.796 1.00 97.56 98 TYR A N 1
ATOM 782 C CA . TYR A 1 98 ? 3.092 -5.368 11.379 1.00 97.56 98 TYR A CA 1
ATOM 783 C C . TYR A 1 98 ? 2.345 -6.594 11.898 1.00 97.56 98 TYR A C 1
ATOM 785 O O . TYR A 1 98 ? 1.149 -6.471 12.113 1.00 97.56 98 TYR A O 1
ATOM 793 N N . GLY A 1 99 ? 3.008 -7.729 12.159 1.00 92.25 99 GLY A N 1
ATOM 794 C CA . GLY A 1 99 ? 2.427 -9.082 12.309 1.00 92.25 99 GLY A CA 1
ATOM 795 C C . GLY A 1 99 ? 1.245 -9.327 13.274 1.00 92.25 99 GLY A C 1
ATOM 796 O O . GLY A 1 99 ? 0.820 -10.465 13.430 1.00 92.25 99 GLY A O 1
ATOM 797 N N . ASN A 1 100 ? 0.700 -8.293 13.916 1.00 91.62 100 ASN A N 1
ATOM 798 C CA . ASN A 1 100 ? -0.590 -8.280 14.612 1.00 91.62 100 ASN A CA 1
ATOM 799 C C . ASN A 1 100 ? -1.700 -7.516 13.847 1.00 91.62 100 ASN A C 1
ATOM 801 O O . ASN A 1 100 ? -2.698 -7.150 14.463 1.00 91.62 100 ASN A O 1
ATOM 805 N N . GLN A 1 101 ? -1.493 -7.193 12.572 1.00 97.31 101 GLN A N 1
ATOM 806 C CA . GLN A 1 101 ? -2.427 -6.511 11.679 1.00 97.31 101 GLN A CA 1
ATOM 807 C C . GLN A 1 101 ? -2.626 -7.384 10.439 1.00 97.31 101 GLN A C 1
ATOM 809 O O . GLN A 1 101 ? -1.651 -7.852 9.851 1.00 97.31 101 GLN A O 1
ATOM 814 N N . GLU A 1 102 ? -3.876 -7.583 10.031 1.00 97.56 102 GLU A N 1
ATOM 815 C CA . GLU A 1 102 ? -4.190 -8.215 8.751 1.00 97.56 102 GLU A CA 1
ATOM 816 C C . GLU A 1 102 ? -3.963 -7.204 7.623 1.00 97.56 102 GLU A C 1
ATOM 818 O O . GLU A 1 102 ? -4.549 -6.116 7.624 1.00 97.56 102 GLU A O 1
ATOM 823 N N . ILE A 1 103 ? -3.053 -7.545 6.707 1.00 98.25 103 ILE A N 1
ATOM 824 C CA . ILE A 1 103 ? -2.650 -6.704 5.578 1.00 98.25 103 ILE A CA 1
ATOM 825 C C . ILE A 1 103 ? -2.720 -7.545 4.305 1.00 98.25 103 ILE A C 1
ATOM 827 O O . ILE A 1 103 ? -2.023 -8.553 4.176 1.00 98.25 103 ILE A O 1
ATOM 831 N N . HIS A 1 104 ? -3.532 -7.106 3.353 1.00 98.00 104 HIS A N 1
ATOM 832 C CA . HIS A 1 104 ? -3.666 -7.707 2.035 1.00 98.00 104 HIS A CA 1
ATOM 833 C C . HIS A 1 104 ? -2.750 -7.029 1.011 1.00 98.00 104 HIS A C 1
ATOM 835 O O . HIS A 1 104 ? -2.427 -5.841 1.105 1.00 98.00 104 HIS A O 1
ATOM 841 N N . LEU A 1 105 ? -2.346 -7.799 0.003 1.00 97.88 105 LEU A N 1
ATOM 842 C CA . LEU A 1 105 ? -1.574 -7.301 -1.127 1.00 97.88 105 LEU A CA 1
ATOM 843 C C . LEU A 1 105 ? -2.509 -6.709 -2.186 1.00 97.88 105 LEU A C 1
ATOM 845 O O . LEU A 1 105 ? -3.376 -7.408 -2.709 1.00 97.88 105 LEU A O 1
ATOM 849 N N . GLY A 1 106 ? -2.272 -5.454 -2.556 1.00 97.75 106 GLY A N 1
ATOM 850 C CA . GLY A 1 106 ? -2.848 -4.821 -3.735 1.00 97.75 106 GLY A CA 1
ATOM 851 C C . GLY A 1 106 ? -1.779 -4.521 -4.786 1.00 97.75 106 GLY A C 1
ATOM 852 O O . GLY A 1 106 ? -0.623 -4.250 -4.462 1.00 97.75 106 GLY A O 1
ATOM 853 N N . ILE A 1 107 ? -2.170 -4.547 -6.060 1.00 97.62 107 ILE A N 1
ATOM 854 C CA . ILE A 1 107 ? -1.271 -4.282 -7.186 1.00 97.62 107 ILE A CA 1
ATOM 855 C C . ILE A 1 107 ? -1.925 -3.284 -8.140 1.00 97.62 107 ILE A C 1
ATOM 857 O O . ILE A 1 107 ? -3.057 -3.472 -8.587 1.00 97.62 107 ILE A O 1
ATOM 861 N N . HIS A 1 108 ? -1.170 -2.255 -8.492 1.00 95.69 108 HIS A N 1
ATOM 862 C CA . HIS A 1 108 ? -1.409 -1.332 -9.587 1.00 95.69 108 HIS A CA 1
ATOM 863 C C . HIS A 1 108 ? -0.160 -1.379 -10.482 1.00 95.69 108 HIS A C 1
ATOM 865 O O . HIS A 1 108 ? 0.940 -1.364 -9.969 1.00 95.69 108 HIS A O 1
ATOM 871 N N . GLU A 1 109 ? -0.203 -1.532 -11.799 1.00 94.69 109 GLU A N 1
ATOM 872 C CA . GLU A 1 109 ? -1.335 -1.563 -12.720 1.00 94.69 109 GLU A CA 1
ATOM 873 C C . GLU A 1 109 ? -1.366 -2.894 -13.499 1.00 94.69 109 GLU A C 1
ATOM 875 O O . GLU A 1 109 ? -0.340 -3.546 -13.695 1.00 94.69 109 GLU A O 1
ATOM 880 N N . PHE A 1 110 ? -2.558 -3.323 -13.931 1.00 96.12 110 PHE A N 1
ATOM 881 C CA . PHE A 1 110 ? -2.795 -4.644 -14.525 1.00 96.12 110 PHE A CA 1
ATOM 882 C C . PHE A 1 110 ? -1.930 -4.950 -15.758 1.00 96.12 110 PHE A C 1
ATOM 884 O O . PHE A 1 110 ? -1.396 -6.054 -15.866 1.00 96.12 110 PHE A O 1
ATOM 891 N N . ASN A 1 111 ? -1.763 -4.007 -16.689 1.00 96.50 111 ASN A N 1
ATOM 892 C CA . ASN A 1 111 ? -0.933 -4.242 -17.872 1.00 96.50 111 ASN A CA 1
ATOM 893 C C . ASN A 1 111 ? 0.549 -4.327 -17.501 1.00 96.50 111 ASN A C 1
ATOM 895 O O . ASN A 1 111 ? 1.264 -5.162 -18.052 1.00 96.50 111 ASN A O 1
ATOM 899 N N . SER A 1 112 ? 0.996 -3.523 -16.536 1.00 96.38 112 SER A N 1
ATOM 900 C CA . SER A 1 112 ? 2.358 -3.622 -16.006 1.00 96.38 112 SER A CA 1
ATOM 901 C C . SER A 1 112 ? 2.606 -4.941 -15.274 1.00 96.38 112 SER A C 1
ATOM 903 O O . SER A 1 112 ? 3.678 -5.519 -15.420 1.00 96.38 112 SER A O 1
ATOM 905 N N . LEU A 1 113 ? 1.611 -5.477 -14.560 1.00 97.25 113 LEU A N 1
ATOM 906 C CA . LEU A 1 113 ? 1.700 -6.816 -13.973 1.00 97.25 113 LEU A CA 1
ATOM 907 C C . LEU A 1 113 ? 1.902 -7.892 -15.053 1.00 97.25 113 LEU A C 1
ATOM 909 O O . LEU A 1 113 ? 2.764 -8.757 -14.897 1.00 97.25 113 LEU A O 1
ATOM 913 N N . LEU A 1 114 ? 1.145 -7.831 -16.156 1.00 96.75 114 LEU A N 1
ATOM 914 C CA . LEU A 1 114 ? 1.307 -8.765 -17.278 1.00 96.75 114 LEU A CA 1
ATOM 915 C C . LEU A 1 114 ? 2.694 -8.657 -17.923 1.00 96.75 114 LEU A C 1
ATOM 917 O O . LEU A 1 114 ? 3.311 -9.679 -18.218 1.00 96.75 114 LEU A O 1
ATOM 921 N N . GLU A 1 115 ? 3.180 -7.433 -18.132 1.00 95.69 115 GLU A N 1
ATOM 922 C CA . GLU A 1 115 ? 4.505 -7.171 -18.697 1.00 95.69 115 GLU A CA 1
ATOM 923 C C . GLU A 1 115 ? 5.618 -7.755 -17.820 1.00 95.69 115 GLU A C 1
ATOM 925 O O . GLU A 1 115 ? 6.446 -8.519 -18.312 1.00 95.69 115 GLU A O 1
ATOM 930 N N . LEU A 1 116 ? 5.611 -7.443 -16.520 1.00 95.44 116 LEU A N 1
ATOM 931 C CA . LEU A 1 116 ? 6.643 -7.904 -15.591 1.00 95.44 116 LEU A CA 1
ATOM 932 C C . LEU A 1 116 ? 6.619 -9.425 -15.417 1.00 95.44 116 LEU A C 1
ATOM 934 O O . LEU A 1 116 ? 7.676 -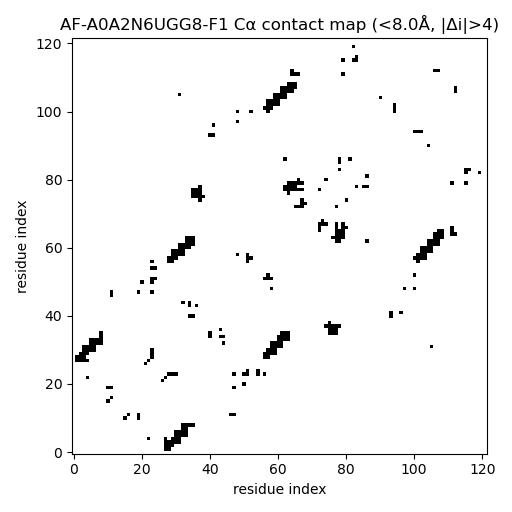10.048 -15.416 1.00 95.44 116 LEU A O 1
ATOM 938 N N . THR A 1 117 ? 5.431 -10.034 -15.364 1.00 95.44 117 THR A N 1
ATOM 939 C CA . THR A 1 117 ? 5.307 -11.500 -15.297 1.00 95.44 117 THR A CA 1
ATOM 940 C C . THR A 1 117 ? 5.945 -12.157 -16.524 1.00 95.44 117 THR A C 1
ATOM 942 O O . THR A 1 117 ? 6.719 -13.100 -16.394 1.00 95.44 117 THR A O 1
ATOM 945 N N . ALA A 1 118 ? 5.685 -11.629 -17.726 1.00 93.56 118 ALA A N 1
ATOM 946 C CA . ALA A 1 118 ? 6.254 -12.173 -18.958 1.00 93.56 118 ALA A CA 1
ATOM 947 C C . ALA A 1 118 ? 7.784 -12.016 -19.041 1.00 93.56 118 ALA A C 1
ATOM 949 O O . ALA A 1 118 ? 8.447 -12.839 -19.672 1.00 93.56 118 ALA A O 1
ATOM 950 N N . LEU A 1 119 ? 8.345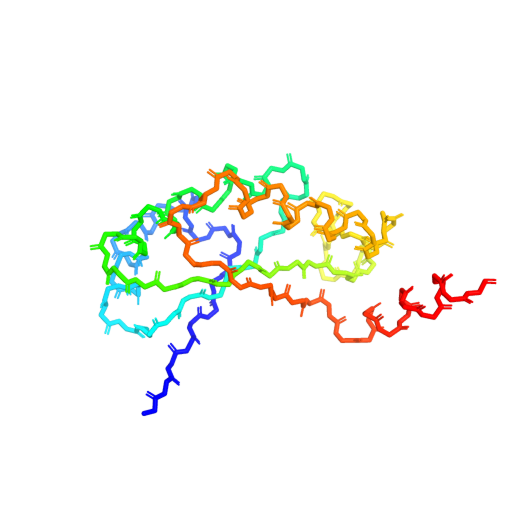 -10.967 -18.429 1.00 89.31 119 LEU A N 1
ATOM 951 C CA . LEU A 1 119 ? 9.792 -10.747 -18.361 1.00 89.31 119 LEU A CA 1
ATOM 952 C C . LEU A 1 119 ? 10.492 -11.707 -17.390 1.00 89.31 119 LEU A C 1
ATOM 954 O O . LEU A 1 119 ? 11.639 -12.064 -17.634 1.00 89.31 119 LEU A O 1
ATOM 958 N N . GLU A 1 120 ? 9.825 -12.115 -16.310 1.00 87.25 120 GLU A N 1
ATOM 959 C CA . GLU A 1 120 ? 10.392 -13.021 -15.300 1.00 87.25 120 GLU A CA 1
ATOM 960 C C . GLU A 1 120 ? 10.273 -14.510 -15.679 1.00 87.25 120 GLU A C 1
ATOM 962 O O . GLU A 1 120 ? 11.024 -15.340 -15.166 1.00 87.25 120 GLU A O 1
ATOM 967 N N . GLU A 1 121 ? 9.363 -14.863 -16.590 1.00 82.25 121 GLU A N 1
ATOM 968 C CA . GLU A 1 121 ? 9.218 -16.229 -17.119 1.00 82.25 121 GLU A CA 1
ATOM 969 C C . GLU A 1 121 ? 10.208 -16.577 -18.254 1.00 82.25 121 GLU A C 1
ATOM 971 O O . GLU A 1 121 ? 10.314 -17.751 -18.627 1.00 82.25 121 GLU A O 1
ATOM 976 N N . GLY A 1 122 ? 10.901 -15.582 -18.825 1.00 59.53 122 GLY A N 1
ATOM 977 C CA . GLY A 1 122 ? 11.804 -15.722 -19.982 1.00 59.53 122 GLY A CA 1
ATOM 978 C C . GLY A 1 122 ? 13.275 -15.903 -19.626 1.00 59.53 122 GLY A C 1
ATOM 979 O O . GLY A 1 122 ? 13.920 -16.763 -20.273 1.00 59.53 122 GLY A O 1
#

Nearest PDB structures (foldseek):
  7unv-assembly1_x  TM=4.432E-01  e=1.353E-01  Pseudomonas aeruginosa PAO1
  4yra-assembly5_G  TM=5.052E-01  e=1.771E+00  Mus musculus
  3wrx-assembly1_A  TM=3.810E-01  e=4.150E-01  Solanum lycopersicum
  3wry-assembly1_A  TM=3.718E-01  e=5.403E-01  Solanum lycopersicum
  7saa-assembly1_A  TM=3.377E-01  e=8.622E+00  Rattus norvegicus

Mean predicted aligned error: 3.12 Å

Solvent-accessible surface area (backbone atoms only — not comparable to full-atom values): 6893 Å² total; per-residue (Å²): 136,88,43,72,45,77,40,62,69,56,51,83,78,74,73,41,60,68,58,50,50,44,40,58,67,74,70,29,64,30,41,35,34,36,49,46,38,62,96,42,51,58,77,73,41,48,64,60,50,54,53,25,56,76,65,77,34,46,38,27,49,23,40,35,28,51,56,67,66,52,95,76,37,46,69,53,29,30,35,51,90,66,37,66,67,54,49,50,55,49,51,53,52,44,45,62,72,46,68,92,54,62,71,44,87,39,81,39,41,72,69,37,50,54,52,51,53,58,62,74,77,106

Radius of gyration: 14.6 Å; Cα contacts (8 Å, |Δi|>4): 185; chains: 1; bounding box: 35×33×37 Å